Protein AF-A0A286H2K3-F1 (afdb_monomer)

Organism: NCBI:txid414052

Sequence (129 aa):
MSEKRLHVVSFRLTDGEAAHVDAAAATTKPVRSRQDWCRAACLHLAKAKVPNPPPPKRNPARRLPKADVQALGKVLAALGKVGGHTNQMAKAANQNGRLPQIEELTKVRVVLEDMRADLREALGHGHQG

Mean predicted aligned error: 16.53 Å

Structure (mmCIF, N/CA/C/O backbone):
data_AF-A0A286H2K3-F1
#
_entry.id   AF-A0A286H2K3-F1
#
loop_
_atom_site.group_PDB
_atom_site.id
_atom_site.type_symbol
_atom_site.label_atom_id
_atom_site.label_alt_id
_atom_site.label_comp_id
_atom_site.label_asym_id
_atom_site.label_entity_id
_atom_site.label_seq_id
_atom_site.pdbx_PDB_ins_code
_atom_site.Cartn_x
_atom_site.Cartn_y
_atom_site.Cartn_z
_atom_site.occupancy
_atom_site.B_iso_or_equiv
_atom_site.auth_seq_id
_atom_site.auth_comp_id
_atom_site.auth_asym_id
_atom_site.auth_atom_id
_atom_site.pdbx_PDB_model_num
ATOM 1 N N . MET A 1 1 ? -6.402 -12.824 -23.811 1.00 39.03 1 MET A N 1
ATOM 2 C CA . MET A 1 1 ? -6.339 -13.150 -22.367 1.00 39.03 1 MET A CA 1
ATOM 3 C C . MET A 1 1 ? -5.440 -12.131 -21.682 1.00 39.03 1 MET A C 1
ATOM 5 O O . MET A 1 1 ? -4.296 -12.004 -22.093 1.00 39.03 1 MET A O 1
ATOM 9 N N . SER A 1 2 ? -5.941 -11.369 -20.707 1.00 44.41 2 SER A N 1
ATOM 10 C CA . SER A 1 2 ? -5.115 -10.408 -19.960 1.00 44.41 2 SER A CA 1
ATOM 11 C C . SER A 1 2 ? -4.357 -11.141 -18.852 1.00 44.41 2 SER A C 1
ATOM 13 O O . SER A 1 2 ? -4.960 -11.609 -17.889 1.00 44.41 2 SER A O 1
ATOM 15 N N . GLU A 1 3 ? -3.043 -11.271 -19.000 1.00 57.91 3 GLU A N 1
ATOM 16 C CA . GLU A 1 3 ? -2.158 -11.904 -18.019 1.00 57.91 3 GLU A CA 1
ATOM 17 C C . GLU A 1 3 ? -2.161 -11.090 -16.706 1.00 57.91 3 GLU A C 1
ATOM 19 O O . GLU A 1 3 ? -1.880 -9.888 -16.705 1.00 57.91 3 GLU A O 1
ATOM 24 N N . LYS A 1 4 ? -2.526 -11.709 -15.571 1.00 61.78 4 LYS A N 1
ATOM 25 C CA . LYS A 1 4 ? -2.546 -11.018 -14.268 1.00 61.78 4 LYS A CA 1
ATOM 26 C C . LYS A 1 4 ? -1.117 -10.680 -13.830 1.00 61.78 4 LYS A C 1
ATOM 28 O O . LYS A 1 4 ? -0.242 -11.541 -13.788 1.00 61.78 4 LYS A O 1
ATOM 33 N N . ARG A 1 5 ? -0.882 -9.416 -13.463 1.00 68.38 5 ARG A N 1
ATOM 34 C CA . ARG A 1 5 ? 0.408 -8.929 -12.945 1.00 68.38 5 ARG A CA 1
ATOM 35 C C . ARG A 1 5 ? 0.595 -9.416 -11.500 1.00 68.38 5 ARG A C 1
ATOM 37 O O . ARG A 1 5 ? -0.086 -8.926 -10.609 1.00 68.38 5 ARG A O 1
ATOM 44 N N . LEU A 1 6 ? 1.495 -10.378 -11.278 1.00 72.69 6 LEU A N 1
ATOM 45 C CA . LEU A 1 6 ? 1.745 -10.976 -9.951 1.00 72.69 6 LEU A CA 1
ATOM 46 C C . LEU A 1 6 ? 2.909 -10.332 -9.178 1.00 72.69 6 LEU A C 1
ATOM 48 O O .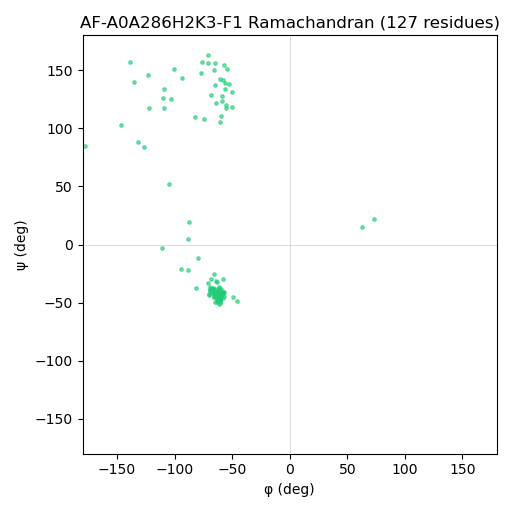 LEU A 1 6 ? 2.967 -10.450 -7.957 1.00 72.69 6 LEU A O 1
ATOM 52 N N . HIS A 1 7 ? 3.823 -9.646 -9.870 1.00 75.06 7 HIS A N 1
ATOM 53 C CA . HIS A 1 7 ? 5.027 -9.059 -9.280 1.00 75.06 7 HIS A CA 1
ATOM 54 C C . HIS A 1 7 ? 5.255 -7.636 -9.792 1.00 75.06 7 HIS A C 1
ATOM 56 O O . HIS A 1 7 ? 5.062 -7.358 -10.979 1.00 75.06 7 HIS A O 1
ATOM 62 N N . VAL A 1 8 ? 5.682 -6.750 -8.889 1.00 80.25 8 VAL A N 1
ATOM 63 C CA . VAL A 1 8 ? 6.100 -5.379 -9.199 1.00 80.25 8 VAL A CA 1
ATOM 64 C C . VAL A 1 8 ? 7.623 -5.336 -9.178 1.00 80.25 8 VAL A C 1
ATOM 66 O O . VAL A 1 8 ? 8.237 -5.729 -8.190 1.00 80.25 8 VAL A O 1
ATOM 69 N N . VAL A 1 9 ? 8.223 -4.866 -10.270 1.00 80.44 9 VAL A N 1
ATOM 70 C CA . VAL A 1 9 ? 9.666 -4.620 -10.364 1.00 80.44 9 VAL A CA 1
ATOM 71 C C . VAL A 1 9 ? 9.867 -3.112 -10.393 1.00 80.44 9 VAL A C 1
ATOM 73 O O . VAL A 1 9 ? 9.381 -2.444 -11.303 1.00 80.44 9 VAL A O 1
ATOM 76 N N . SER A 1 10 ? 10.556 -2.584 -9.386 1.00 85.94 10 SER A N 1
ATOM 77 C CA . SER A 1 10 ? 10.885 -1.164 -9.264 1.00 85.94 10 SER A CA 1
ATOM 78 C C . SER A 1 10 ? 12.377 -0.945 -9.486 1.00 85.94 10 SER A C 1
ATOM 80 O O . SER A 1 10 ? 13.195 -1.635 -8.882 1.00 85.94 10 SER A O 1
ATOM 82 N N . PHE A 1 11 ? 12.724 0.048 -10.294 1.00 86.81 11 PHE A N 1
ATOM 83 C CA . PHE A 1 11 ? 14.091 0.525 -10.488 1.00 86.81 11 PHE A CA 1
ATOM 84 C C . PHE A 1 11 ? 14.080 2.053 -10.555 1.00 86.81 11 PHE A C 1
ATOM 86 O O . PHE A 1 11 ? 13.038 2.660 -10.816 1.00 86.81 11 PHE A O 1
ATOM 93 N N . ARG A 1 12 ? 15.222 2.674 -10.256 1.00 90.38 12 ARG A N 1
ATOM 94 C CA . ARG A 1 12 ? 15.381 4.129 -10.330 1.00 90.38 12 ARG A CA 1
ATOM 95 C C . ARG A 1 12 ? 15.940 4.504 -11.695 1.00 90.38 12 ARG A C 1
ATOM 97 O O . ARG A 1 12 ? 16.772 3.779 -12.229 1.00 90.38 12 ARG A O 1
ATOM 104 N N . LEU A 1 13 ? 15.466 5.626 -12.213 1.00 90.00 13 LEU A N 1
ATOM 105 C CA . LEU A 1 13 ? 15.965 6.267 -13.419 1.00 90.00 13 LEU A CA 1
ATOM 106 C C . LEU A 1 13 ? 16.375 7.688 -13.053 1.00 90.00 13 LEU A C 1
ATOM 108 O O . LEU A 1 13 ? 15.748 8.310 -12.193 1.00 90.00 13 LEU A O 1
ATOM 112 N N . THR A 1 14 ? 17.413 8.181 -13.708 1.00 95.94 14 THR A N 1
ATOM 113 C CA . THR A 1 14 ? 17.705 9.612 -13.779 1.00 95.94 14 THR A CA 1
ATOM 114 C C . THR A 1 14 ? 16.680 10.311 -14.676 1.00 95.94 14 THR A C 1
ATOM 116 O O . THR A 1 14 ? 15.993 9.669 -15.477 1.00 95.94 14 THR A O 1
ATOM 119 N N . ASP A 1 15 ? 16.580 11.636 -14.576 1.00 92.44 15 ASP A N 1
ATOM 120 C CA . ASP A 1 15 ? 15.603 12.409 -15.355 1.00 92.44 15 ASP A CA 1
ATOM 121 C C . ASP A 1 15 ? 15.825 12.277 -16.872 1.00 92.44 15 ASP A C 1
ATOM 123 O O . ASP A 1 15 ? 14.866 12.154 -17.636 1.00 92.44 15 ASP A O 1
ATOM 127 N N . GLY A 1 16 ? 17.089 12.217 -17.310 1.00 94.56 16 GLY A N 1
ATOM 128 C CA . GLY A 1 16 ? 17.439 12.010 -18.718 1.00 94.56 16 GLY A CA 1
ATOM 129 C C . GLY A 1 16 ? 17.013 10.636 -19.240 1.00 94.56 16 GLY A C 1
ATOM 130 O O . GLY A 1 16 ? 16.426 10.527 -20.317 1.00 94.56 16 GLY A O 1
ATOM 131 N N . GLU A 1 17 ? 17.232 9.580 -18.456 1.00 92.38 17 GLU A N 1
ATOM 132 C CA . GLU A 1 17 ? 16.791 8.231 -18.823 1.00 92.38 17 GLU A CA 1
ATOM 133 C C . GLU A 1 17 ? 15.263 8.130 -18.856 1.00 92.38 17 GLU A C 1
ATOM 135 O O . GLU A 1 17 ? 14.703 7.505 -19.757 1.00 92.38 17 GLU A O 1
ATOM 140 N N . ALA A 1 18 ? 14.570 8.771 -17.909 1.00 90.69 18 ALA A N 1
ATOM 141 C CA . ALA A 1 18 ? 13.112 8.804 -17.889 1.00 90.69 18 ALA A CA 1
ATOM 142 C C . ALA A 1 18 ? 12.542 9.478 -19.149 1.00 90.69 18 ALA A C 1
ATOM 144 O O . ALA A 1 18 ? 11.628 8.928 -19.767 1.00 90.69 18 ALA A O 1
ATOM 145 N N . ALA A 1 19 ? 13.124 10.604 -19.576 1.00 93.06 19 ALA A N 1
ATOM 146 C CA . ALA A 1 19 ? 12.724 11.302 -20.797 1.00 93.06 19 ALA A CA 1
ATOM 147 C C . ALA A 1 19 ? 12.940 10.446 -22.058 1.00 9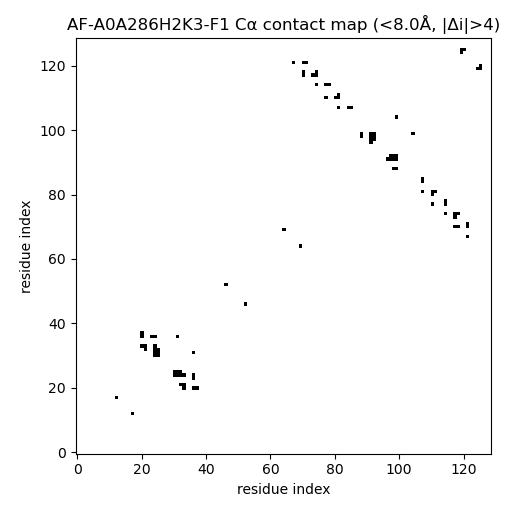3.06 19 ALA A C 1
ATOM 149 O O . ALA A 1 19 ? 12.078 10.404 -22.938 1.00 93.06 19 ALA A O 1
ATOM 150 N N . HIS A 1 20 ? 14.054 9.710 -22.134 1.00 93.38 20 HIS A N 1
ATOM 151 C CA . HIS A 1 20 ? 14.316 8.786 -23.242 1.00 93.38 20 HIS A CA 1
ATOM 152 C C . HIS A 1 20 ? 13.268 7.670 -23.322 1.00 93.38 20 HIS A C 1
ATOM 154 O O . HIS A 1 20 ? 12.790 7.339 -24.409 1.00 93.38 20 HIS A O 1
ATOM 160 N N . VAL A 1 21 ? 12.887 7.102 -22.175 1.00 92.62 21 VAL A N 1
ATOM 161 C CA . VAL A 1 21 ? 11.850 6.065 -22.107 1.00 92.62 21 VAL A CA 1
ATOM 162 C C . VAL A 1 21 ? 10.492 6.620 -22.536 1.00 92.62 21 VAL A C 1
ATOM 164 O O . VAL A 1 21 ? 9.777 5.951 -23.279 1.00 92.62 21 VAL A O 1
ATOM 167 N N . ASP A 1 22 ? 10.132 7.831 -22.110 1.00 92.56 22 ASP A N 1
ATOM 168 C CA . ASP A 1 22 ? 8.867 8.462 -22.506 1.00 92.56 22 ASP A CA 1
ATOM 169 C C . ASP A 1 22 ? 8.791 8.717 -24.008 1.00 92.56 22 ASP A C 1
ATOM 171 O O . ASP A 1 22 ? 7.786 8.385 -24.641 1.00 92.56 22 ASP A O 1
ATOM 175 N N . ALA A 1 23 ? 9.868 9.246 -24.593 1.00 93.00 23 ALA A N 1
ATOM 176 C CA . ALA A 1 23 ? 9.955 9.456 -26.031 1.00 93.00 23 ALA A CA 1
ATOM 177 C C . ALA A 1 23 ? 9.801 8.127 -26.791 1.00 93.00 23 ALA A C 1
ATOM 179 O O . ALA A 1 23 ? 9.019 8.036 -27.736 1.00 93.00 23 ALA A O 1
ATOM 180 N N . ALA A 1 24 ? 10.481 7.068 -26.343 1.00 92.00 24 ALA A N 1
ATOM 181 C CA . ALA A 1 24 ? 10.386 5.745 -26.955 1.00 92.00 24 ALA A CA 1
ATOM 182 C C . ALA A 1 24 ? 9.016 5.070 -26.750 1.00 92.00 24 ALA A C 1
ATOM 184 O O . ALA A 1 24 ? 8.568 4.300 -27.601 1.00 92.00 24 ALA A O 1
ATOM 185 N N . ALA A 1 25 ? 8.323 5.354 -25.647 1.00 91.56 25 ALA A N 1
ATOM 186 C CA . ALA A 1 25 ? 6.962 4.883 -25.422 1.00 91.56 25 ALA A CA 1
ATOM 187 C C . ALA A 1 25 ? 5.966 5.569 -26.370 1.00 91.56 25 ALA A C 1
ATOM 189 O O . ALA A 1 25 ? 5.097 4.902 -26.944 1.00 91.56 25 ALA A O 1
ATOM 190 N N . ALA A 1 26 ? 6.144 6.871 -26.605 1.00 91.44 26 ALA A N 1
ATOM 191 C CA . ALA A 1 26 ? 5.308 7.675 -27.491 1.00 91.44 26 ALA A CA 1
ATOM 192 C C . ALA A 1 26 ? 5.406 7.275 -28.976 1.00 91.44 26 ALA A C 1
ATOM 194 O O . ALA A 1 26 ? 4.451 7.480 -29.724 1.00 91.44 26 ALA A O 1
ATOM 195 N N . THR A 1 27 ? 6.517 6.671 -29.414 1.00 92.25 27 THR A N 1
ATOM 196 C CA . THR A 1 27 ? 6.689 6.222 -30.811 1.00 92.25 27 THR A CA 1
ATOM 197 C C . THR A 1 27 ? 5.997 4.894 -31.128 1.00 92.25 27 THR A C 1
ATOM 199 O O . THR A 1 27 ? 5.872 4.527 -32.298 1.00 92.25 27 THR A O 1
ATOM 202 N N . THR A 1 28 ? 5.517 4.162 -30.117 1.00 87.50 28 THR A N 1
ATOM 203 C CA . THR A 1 28 ? 4.807 2.891 -30.327 1.00 87.50 28 THR A CA 1
ATOM 204 C C . THR A 1 28 ? 3.361 3.101 -30.790 1.00 87.50 28 THR A C 1
ATOM 206 O O . THR A 1 28 ? 2.710 4.075 -30.421 1.00 87.50 28 THR A O 1
ATOM 209 N N . LYS A 1 29 ? 2.837 2.182 -31.616 1.00 87.81 29 LYS A N 1
ATOM 210 C CA . LYS A 1 29 ? 1.428 2.167 -32.044 1.00 87.81 29 LYS A CA 1
ATOM 211 C C . LYS A 1 29 ? 0.772 0.832 -31.654 1.00 87.81 29 LYS A C 1
ATOM 213 O O . LYS A 1 29 ? 1.206 -0.201 -32.164 1.00 87.81 29 LYS A O 1
ATOM 218 N N . PRO A 1 30 ? -0.257 0.826 -30.783 1.00 84.25 30 PRO A N 1
ATOM 219 C CA . PRO A 1 30 ? -0.796 1.973 -30.041 1.00 84.25 30 PRO A CA 1
ATOM 220 C C . PRO A 1 30 ? 0.220 2.546 -29.044 1.00 84.25 30 PRO A C 1
ATOM 222 O O . PRO A 1 30 ? 1.120 1.830 -28.603 1.00 84.25 30 PRO A O 1
ATOM 225 N N . VAL A 1 31 ? 0.049 3.825 -28.694 1.00 87.38 31 VAL A N 1
ATOM 226 C CA . VAL A 1 31 ? 0.902 4.512 -27.715 1.00 87.38 31 VAL A CA 1
ATOM 227 C C . VAL A 1 31 ? 0.825 3.776 -26.383 1.00 87.38 31 VAL A C 1
ATOM 229 O O . VAL A 1 31 ? -0.263 3.505 -25.870 1.00 87.38 31 VAL A O 1
ATOM 232 N N . ARG A 1 32 ? 1.987 3.441 -25.824 1.00 88.25 32 ARG A N 1
ATOM 233 C CA . ARG A 1 32 ? 2.100 2.741 -24.542 1.00 88.25 32 ARG A CA 1
ATOM 234 C C . ARG A 1 32 ? 2.432 3.713 -23.422 1.00 88.25 32 ARG A C 1
ATOM 236 O O . ARG A 1 32 ? 3.110 4.713 -23.628 1.00 88.25 32 ARG A O 1
ATOM 243 N N . SER A 1 33 ? 1.993 3.389 -22.208 1.00 90.00 33 SER A N 1
ATOM 244 C CA . SER A 1 33 ? 2.495 4.075 -21.017 1.00 90.00 33 SER A CA 1
ATOM 245 C C . SER A 1 33 ? 3.947 3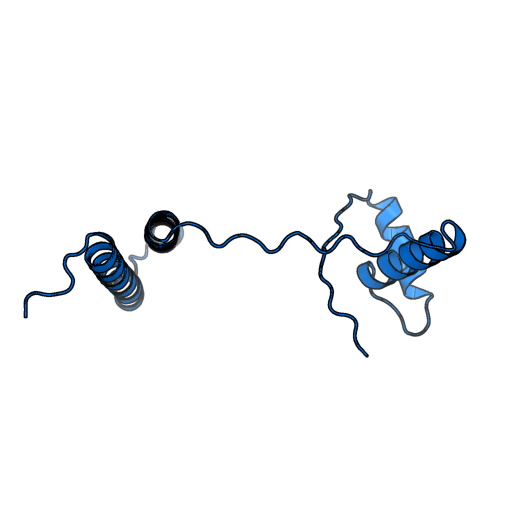.673 -20.747 1.00 90.00 33 SER A C 1
ATOM 247 O O . SER A 1 33 ? 4.369 2.573 -21.114 1.00 90.00 33 SER A O 1
ATOM 249 N N . ARG A 1 34 ? 4.698 4.526 -20.037 1.00 88.38 34 ARG A N 1
ATOM 250 C CA . ARG A 1 34 ? 6.094 4.271 -19.633 1.00 88.38 34 ARG A CA 1
ATOM 251 C C . ARG A 1 34 ? 6.294 2.861 -19.061 1.00 88.38 34 ARG A C 1
ATOM 253 O O . ARG A 1 34 ? 7.179 2.123 -19.481 1.00 88.38 34 ARG A O 1
ATOM 260 N N . GLN A 1 35 ? 5.424 2.460 -18.131 1.00 88.19 35 GLN A N 1
ATOM 261 C CA . GLN A 1 35 ? 5.487 1.152 -17.470 1.00 88.19 35 GLN A CA 1
ATOM 262 C C . GLN A 1 35 ? 5.254 -0.014 -18.439 1.00 88.19 35 GLN A C 1
ATOM 264 O O . GLN A 1 35 ? 5.939 -1.035 -18.358 1.00 88.19 35 GLN A O 1
ATOM 269 N N . ASP A 1 36 ? 4.278 0.125 -19.337 1.00 87.38 36 ASP A N 1
ATOM 270 C CA . ASP A 1 36 ? 3.945 -0.917 -20.305 1.00 87.38 36 ASP A CA 1
ATOM 271 C C . ASP A 1 36 ? 5.052 -1.076 -21.355 1.00 87.38 36 ASP A C 1
ATOM 273 O O . ASP A 1 36 ? 5.451 -2.196 -21.682 1.00 87.38 36 ASP A O 1
ATOM 277 N N . TRP A 1 37 ? 5.632 0.043 -21.799 1.00 91.75 37 TRP A N 1
ATOM 278 C CA . TRP A 1 37 ? 6.780 0.046 -22.699 1.00 91.75 37 TRP A CA 1
ATOM 279 C C . TRP A 1 37 ? 8.001 -0.635 -22.071 1.00 91.75 37 TRP A C 1
ATOM 281 O O . TRP A 1 37 ? 8.536 -1.575 -22.662 1.00 91.75 37 TRP A O 1
ATOM 291 N N . CYS A 1 38 ? 8.390 -0.249 -20.847 1.00 90.62 38 CYS A N 1
ATOM 292 C CA . CYS A 1 38 ? 9.517 -0.867 -20.138 1.00 90.62 38 CYS A CA 1
ATOM 293 C C . CYS A 1 38 ? 9.325 -2.378 -19.977 1.00 90.62 38 CYS A C 1
ATOM 295 O O . CYS A 1 38 ? 10.242 -3.157 -20.235 1.00 90.62 38 CYS A O 1
ATOM 297 N N . ARG A 1 39 ? 8.120 -2.816 -19.590 1.00 87.38 39 ARG A N 1
ATOM 298 C CA . ARG A 1 39 ? 7.804 -4.244 -19.463 1.00 87.38 39 ARG A CA 1
ATOM 299 C C . ARG A 1 39 ? 7.970 -4.964 -20.799 1.00 87.38 39 ARG A C 1
ATOM 301 O O . ARG A 1 39 ? 8.596 -6.021 -20.840 1.00 87.38 39 ARG A O 1
ATOM 308 N N . ALA A 1 40 ? 7.407 -4.417 -21.874 1.00 87.75 40 ALA A N 1
ATOM 309 C CA . ALA A 1 40 ? 7.481 -5.027 -23.194 1.00 87.75 40 ALA A CA 1
ATOM 310 C C . ALA A 1 40 ? 8.928 -5.129 -23.701 1.00 87.75 40 ALA A C 1
ATOM 312 O O . ALA A 1 40 ? 9.313 -6.183 -24.206 1.00 87.75 40 ALA A O 1
ATOM 313 N N . ALA A 1 41 ? 9.732 -4.080 -23.509 1.00 89.38 41 ALA A N 1
ATOM 314 C CA . ALA A 1 41 ? 11.147 -4.066 -23.869 1.00 89.38 41 ALA A CA 1
ATOM 315 C C . ALA A 1 41 ? 11.940 -5.128 -23.088 1.00 89.38 41 ALA A C 1
ATOM 317 O O . ALA A 1 41 ? 12.646 -5.939 -23.689 1.00 89.38 41 ALA A O 1
ATOM 318 N N . CYS A 1 42 ? 11.757 -5.200 -21.764 1.00 88.44 42 CYS A N 1
ATOM 319 C CA . CYS A 1 42 ? 12.408 -6.211 -20.929 1.00 88.44 42 CYS A CA 1
ATOM 320 C C . CYS A 1 42 ? 11.997 -7.638 -21.314 1.00 88.44 42 CYS A C 1
ATOM 322 O O . CYS A 1 42 ? 12.848 -8.520 -21.384 1.00 88.44 42 CYS A O 1
ATOM 324 N N . LEU A 1 43 ? 10.712 -7.879 -21.594 1.00 84.81 43 LEU A N 1
ATOM 325 C CA . LEU A 1 43 ? 10.228 -9.195 -22.025 1.00 84.81 43 LEU A CA 1
ATOM 326 C C . LEU A 1 43 ? 10.764 -9.585 -23.404 1.00 84.81 43 LEU A C 1
ATOM 328 O O . LEU A 1 43 ? 11.098 -10.749 -23.614 1.00 84.81 43 LEU A O 1
ATOM 332 N N . HIS A 1 44 ? 10.856 -8.634 -24.334 1.00 86.38 44 HIS A N 1
ATOM 333 C CA . HIS A 1 44 ? 11.442 -8.870 -25.650 1.00 86.38 44 HIS A CA 1
ATOM 334 C C . HIS A 1 44 ? 12.917 -9.268 -25.525 1.00 86.38 44 HIS A C 1
ATOM 336 O O . HIS A 1 44 ? 13.325 -10.302 -26.053 1.00 86.38 44 HIS A O 1
ATOM 342 N N . LEU A 1 45 ? 13.688 -8.511 -24.736 1.00 86.06 45 LEU A N 1
ATOM 343 C CA . LEU A 1 45 ? 15.096 -8.804 -24.475 1.00 86.06 45 LEU A CA 1
ATOM 344 C C . LEU A 1 45 ? 15.284 -10.152 -23.764 1.00 86.06 45 LEU A C 1
ATOM 346 O O . LEU A 1 45 ? 16.174 -10.919 -24.124 1.00 86.06 45 LEU A O 1
ATOM 350 N N . ALA A 1 46 ? 14.438 -10.460 -22.777 1.00 81.88 46 ALA A N 1
ATOM 351 C CA . ALA A 1 46 ? 14.486 -11.721 -22.045 1.00 81.88 46 ALA A CA 1
ATOM 352 C C . ALA A 1 46 ? 14.207 -12.925 -22.957 1.00 81.88 46 ALA A C 1
ATOM 354 O O . ALA A 1 46 ? 14.938 -13.906 -22.893 1.00 81.88 46 ALA A O 1
ATOM 355 N N . LYS A 1 47 ? 13.206 -12.835 -23.845 1.00 79.38 47 LYS A N 1
ATOM 356 C CA . LYS A 1 47 ? 12.902 -13.888 -24.830 1.00 79.38 47 LYS A CA 1
ATOM 357 C C . LYS A 1 47 ? 1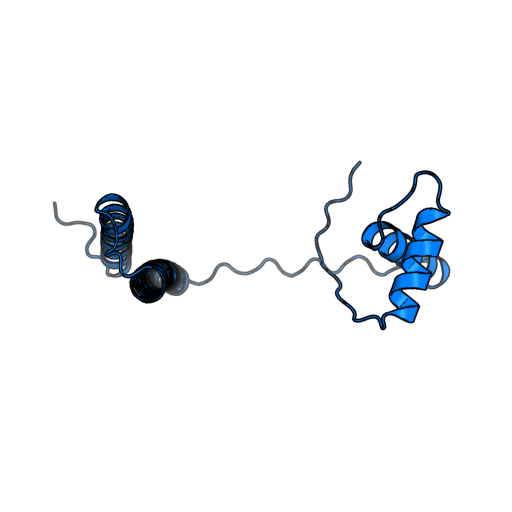4.030 -14.085 -25.841 1.00 79.38 47 LYS A C 1
ATOM 359 O O . LYS A 1 47 ? 14.320 -15.218 -26.202 1.00 79.38 47 LYS A O 1
ATOM 364 N N . ALA A 1 48 ? 14.668 -13.000 -26.280 1.00 82.12 48 ALA A N 1
ATOM 365 C CA . ALA A 1 48 ? 15.791 -13.072 -27.211 1.00 82.12 48 ALA A CA 1
ATOM 366 C C . ALA A 1 48 ? 17.039 -13.710 -26.575 1.00 82.12 48 ALA A C 1
ATOM 368 O O . ALA A 1 48 ? 17.749 -14.465 -27.230 1.00 82.12 48 ALA A O 1
AT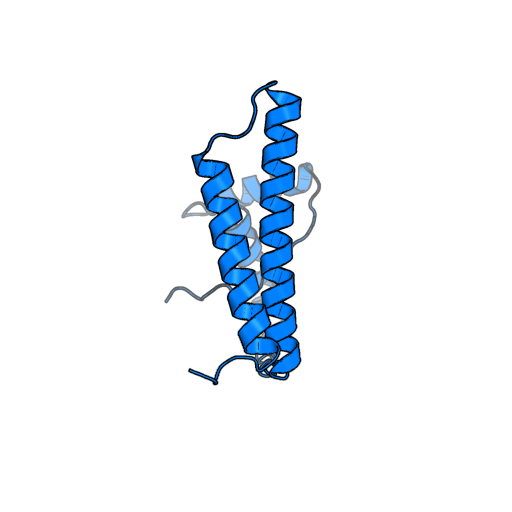OM 369 N N . LYS A 1 49 ? 17.311 -13.415 -25.296 1.00 81.44 49 LYS A N 1
ATOM 370 C CA . LYS A 1 49 ? 18.506 -13.905 -24.589 1.00 81.44 49 LYS A CA 1
ATOM 371 C C . LYS A 1 49 ? 18.324 -15.261 -23.907 1.00 81.44 49 LYS A C 1
ATOM 373 O O . LYS A 1 49 ? 19.317 -15.923 -23.625 1.00 81.44 49 LYS A O 1
ATOM 378 N N . VAL A 1 50 ? 17.088 -15.669 -23.616 1.00 74.88 50 VAL A N 1
ATOM 379 C CA . VAL A 1 50 ? 16.770 -16.911 -22.897 1.00 74.88 50 VAL A CA 1
ATOM 380 C C . VAL A 1 50 ? 15.677 -17.673 -23.663 1.00 74.88 50 VAL A C 1
ATOM 382 O O . VAL A 1 50 ? 14.493 -17.484 -23.384 1.00 74.88 50 VAL A O 1
ATOM 385 N N . PRO A 1 51 ? 16.051 -18.543 -24.625 1.00 68.88 51 PRO A N 1
ATOM 386 C CA . PRO A 1 51 ? 15.097 -19.252 -25.485 1.00 68.88 51 PRO A CA 1
ATOM 387 C C . PRO A 1 51 ? 14.178 -20.215 -24.719 1.00 68.88 51 PRO A C 1
ATOM 389 O O . PRO A 1 51 ? 13.024 -20.393 -25.093 1.00 68.88 51 PRO A O 1
ATOM 392 N N . ASN A 1 52 ? 14.679 -20.801 -23.625 1.00 72.94 52 ASN A N 1
ATOM 393 C CA . ASN A 1 52 ? 13.945 -21.710 -22.743 1.00 72.94 52 ASN A CA 1
ATOM 394 C C . ASN A 1 52 ? 14.037 -21.213 -21.292 1.00 72.94 52 ASN A C 1
ATOM 396 O O . ASN A 1 52 ? 14.925 -21.645 -20.551 1.00 72.94 52 ASN A O 1
ATOM 400 N N . PRO A 1 53 ? 13.174 -20.273 -20.869 1.00 69.06 53 PRO A N 1
ATOM 401 C CA . PRO A 1 53 ? 13.168 -19.824 -19.486 1.00 69.06 53 PRO A CA 1
ATOM 402 C C . PRO A 1 53 ? 12.752 -20.983 -18.567 1.00 69.06 53 PRO A C 1
ATOM 404 O O . PRO A 1 53 ? 11.809 -21.711 -18.893 1.00 69.06 53 PRO A O 1
ATOM 407 N N . PRO A 1 54 ? 13.416 -21.171 -17.410 1.00 72.81 54 PRO A N 1
ATOM 408 C CA . PRO A 1 54 ? 12.971 -22.155 -16.435 1.00 72.81 54 PRO A CA 1
ATOM 409 C C . PRO A 1 54 ? 11.528 -21.832 -16.016 1.00 72.81 54 PRO A C 1
ATOM 411 O O . PRO A 1 54 ? 11.185 -20.650 -15.878 1.00 72.81 54 PRO A O 1
ATOM 414 N N . PRO A 1 55 ? 10.669 -22.849 -15.812 1.00 69.62 55 PRO A N 1
ATOM 415 C CA . PRO A 1 55 ? 9.293 -22.613 -15.406 1.00 69.62 55 PRO A CA 1
ATOM 416 C C . PRO A 1 55 ? 9.282 -21.787 -14.113 1.00 69.62 55 PRO A C 1
ATOM 418 O O . PRO A 1 55 ? 10.115 -22.029 -13.229 1.00 69.62 55 PRO A O 1
ATOM 421 N N . PRO A 1 56 ? 8.374 -20.800 -13.983 1.00 69.50 56 PRO A N 1
ATOM 422 C CA . PRO A 1 56 ? 8.318 -19.964 -12.796 1.00 69.50 56 PRO A CA 1
ATOM 423 C C . PRO A 1 56 ? 8.180 -20.866 -11.570 1.00 69.50 56 PRO A C 1
ATOM 425 O O . PRO A 1 56 ? 7.222 -21.636 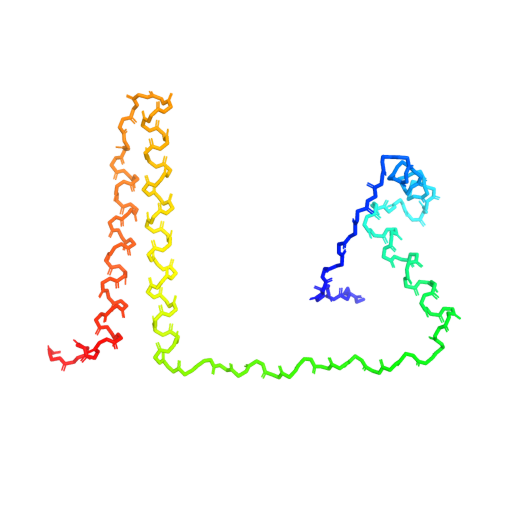-11.461 1.00 69.50 56 PRO A O 1
ATOM 428 N N . LYS A 1 57 ? 9.149 -20.791 -10.647 1.00 69.00 57 LYS A N 1
ATOM 429 C CA . LYS A 1 57 ? 9.045 -21.479 -9.359 1.00 69.00 57 LYS A CA 1
ATOM 430 C C . LYS A 1 57 ? 7.811 -20.923 -8.665 1.00 69.00 57 LYS A C 1
ATOM 432 O O . LYS A 1 57 ? 7.807 -19.785 -8.201 1.00 69.00 57 LYS A O 1
ATOM 437 N N . ARG A 1 58 ? 6.742 -21.718 -8.635 1.00 60.97 58 ARG A N 1
ATOM 438 C CA . ARG A 1 58 ? 5.538 -21.409 -7.870 1.00 60.97 58 ARG A CA 1
ATOM 439 C C . ARG A 1 58 ? 5.993 -21.180 -6.435 1.00 60.97 58 ARG A C 1
ATOM 441 O O . ARG A 1 58 ? 6.567 -22.087 -5.833 1.00 60.97 58 ARG A O 1
ATOM 448 N N . ASN A 1 59 ? 5.789 -19.965 -5.920 1.00 62.53 59 ASN A N 1
ATOM 449 C CA . ASN A 1 59 ? 6.085 -19.683 -4.521 1.00 62.53 59 ASN A CA 1
ATOM 450 C C . ASN A 1 59 ? 5.423 -20.778 -3.675 1.00 62.53 59 ASN A C 1
ATOM 452 O O . ASN A 1 59 ? 4.252 -21.098 -3.932 1.00 62.53 59 ASN A O 1
ATOM 456 N N . PRO A 1 60 ? 6.157 -21.391 -2.728 1.00 64.88 60 PRO A N 1
ATOM 457 C CA . PRO A 1 60 ? 5.580 -22.415 -1.877 1.00 64.88 60 PRO A CA 1
ATOM 458 C C . PRO A 1 60 ? 4.313 -21.848 -1.244 1.00 64.88 60 PRO A C 1
ATOM 460 O O . PRO A 1 60 ? 4.275 -20.670 -0.873 1.00 64.88 60 PRO A O 1
ATOM 463 N N . ALA A 1 61 ? 3.261 -22.668 -1.186 1.00 63.31 61 ALA A N 1
ATOM 464 C CA . ALA A 1 61 ? 1.999 -22.264 -0.587 1.00 63.31 61 ALA A CA 1
ATOM 465 C C . ALA A 1 61 ? 2.300 -21.670 0.791 1.00 63.31 61 ALA A C 1
ATOM 467 O O . ALA A 1 61 ? 2.908 -22.330 1.639 1.00 63.31 61 ALA A O 1
ATOM 468 N N . ARG A 1 62 ? 1.958 -20.391 0.974 1.00 67.19 62 ARG A N 1
ATOM 469 C CA . ARG A 1 62 ? 2.226 -19.678 2.219 1.00 67.19 62 ARG A CA 1
ATOM 470 C C . ARG A 1 62 ? 1.490 -20.448 3.310 1.00 67.19 62 ARG A C 1
ATOM 472 O O . ARG A 1 62 ? 0.262 -20.495 3.291 1.00 67.19 62 ARG A O 1
ATOM 479 N N . ARG A 1 63 ? 2.227 -21.116 4.202 1.00 68.81 63 ARG A N 1
ATOM 480 C CA . ARG A 1 63 ? 1.610 -21.809 5.335 1.00 68.81 63 ARG A CA 1
ATOM 481 C C . ARG A 1 63 ? 0.846 -20.760 6.131 1.00 68.81 63 ARG A C 1
ATOM 483 O O . ARG A 1 63 ? 1.425 -19.737 6.500 1.00 68.81 63 ARG A O 1
ATOM 490 N N . LEU A 1 64 ? -0.450 -20.991 6.328 1.00 69.94 64 LEU A N 1
ATOM 491 C CA . LEU A 1 64 ? -1.254 -20.144 7.197 1.00 69.94 64 LEU A CA 1
ATOM 492 C C . LEU A 1 64 ? -0.586 -20.121 8.583 1.00 69.94 64 LEU A C 1
ATOM 494 O O . LEU A 1 64 ? -0.160 -21.178 9.061 1.00 69.94 64 LEU A O 1
ATOM 498 N N . PRO A 1 65 ? -0.436 -18.941 9.211 1.00 72.94 65 PRO A N 1
ATOM 499 C CA . PRO A 1 65 ? 0.089 -18.858 10.567 1.00 72.94 65 PRO A CA 1
ATOM 500 C C . PRO A 1 65 ? -0.767 -19.700 11.520 1.00 72.94 65 PRO A C 1
ATOM 502 O O . PRO A 1 65 ? -1.955 -19.909 11.261 1.00 72.94 65 PRO A O 1
ATOM 505 N N . LYS A 1 66 ? -0.184 -20.169 12.629 1.00 82.50 66 LYS A N 1
ATOM 506 C CA . LYS A 1 66 ? -0.944 -20.838 13.700 1.00 82.50 66 LYS A CA 1
ATOM 507 C C . LYS A 1 66 ? -2.097 -19.936 14.171 1.00 82.50 66 LYS A C 1
ATOM 509 O O . LYS A 1 66 ? -1.964 -18.714 14.086 1.00 82.50 66 LYS A O 1
ATOM 514 N N . ALA A 1 67 ? -3.191 -20.525 14.660 1.00 77.31 67 ALA A N 1
ATOM 515 C CA . ALA A 1 67 ? -4.401 -19.797 15.066 1.00 77.31 67 ALA A CA 1
ATOM 516 C C . ALA A 1 67 ? -4.086 -18.602 15.988 1.00 77.31 67 ALA A C 1
ATOM 518 O O . ALA A 1 67 ? -4.508 -17.485 15.702 1.00 77.31 67 ALA A O 1
ATOM 519 N N . ASP A 1 68 ? -3.216 -18.803 16.978 1.00 73.69 68 ASP A N 1
ATOM 520 C CA . ASP A 1 68 ? -2.791 -17.763 17.926 1.00 73.69 68 ASP A CA 1
ATOM 521 C C . ASP A 1 68 ? -2.089 -16.581 17.242 1.00 73.69 68 ASP A C 1
ATOM 523 O O . ASP A 1 68 ? -2.317 -15.419 17.573 1.00 73.69 68 ASP A O 1
ATOM 527 N N . VAL A 1 69 ? -1.260 -16.859 16.230 1.00 79.38 69 VAL A N 1
ATOM 528 C CA . VAL A 1 69 ? -0.547 -15.825 15.464 1.00 79.38 69 VAL A CA 1
ATOM 529 C C . VAL A 1 69 ? -1.518 -15.046 14.577 1.00 79.38 69 VAL A C 1
ATOM 531 O O . VAL A 1 69 ? -1.334 -13.848 14.365 1.00 79.38 69 VAL A O 1
ATOM 534 N N . GLN A 1 70 ? -2.569 -15.698 14.073 1.00 79.25 70 GLN A N 1
ATOM 535 C CA . GLN A 1 70 ? -3.623 -15.009 13.329 1.00 79.25 70 GLN A CA 1
ATOM 536 C C . GLN A 1 70 ? -4.460 -14.115 14.247 1.00 79.25 70 GLN A C 1
ATOM 538 O O . GLN A 1 70 ? -4.719 -12.969 13.886 1.00 79.25 70 GLN A O 1
ATOM 543 N N . ALA A 1 71 ? -4.835 -14.606 15.430 1.00 77.75 71 ALA A N 1
ATOM 544 C CA . ALA A 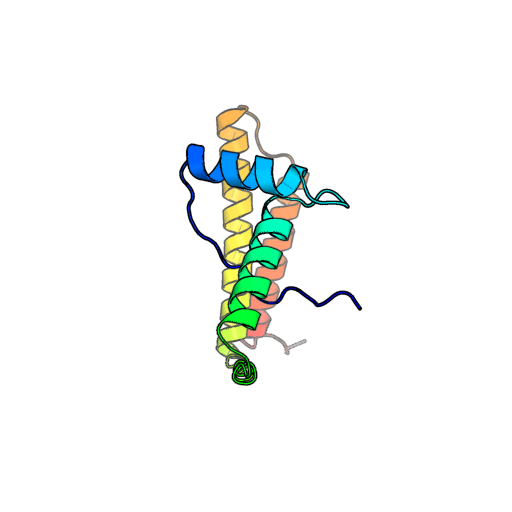1 71 ? -5.578 -13.840 16.425 1.00 77.75 71 ALA A CA 1
ATOM 545 C C . ALA A 1 71 ? -4.786 -12.606 16.886 1.00 77.75 71 ALA A C 1
ATOM 547 O O . ALA A 1 71 ? -5.286 -11.484 16.809 1.00 77.75 71 ALA A O 1
ATOM 548 N N . LEU A 1 72 ? -3.507 -12.783 17.234 1.00 80.25 72 LEU A N 1
ATOM 549 C CA . LEU A 1 72 ? -2.608 -11.674 17.555 1.00 80.25 72 LEU A CA 1
ATOM 550 C C . LEU A 1 72 ? -2.484 -10.685 16.383 1.00 80.25 72 LEU A C 1
ATOM 552 O O . LEU A 1 72 ? -2.527 -9.473 16.582 1.00 80.25 72 LEU A O 1
ATOM 556 N N . GLY A 1 73 ? -2.378 -11.190 15.151 1.00 82.56 73 GLY A N 1
ATOM 557 C CA . GLY A 1 73 ? -2.331 -10.363 13.945 1.00 82.56 73 GLY A CA 1
ATOM 558 C C . GLY A 1 73 ? -3.581 -9.498 13.748 1.00 82.56 73 GLY A C 1
ATOM 559 O O . GLY A 1 73 ? -3.450 -8.329 13.382 1.00 82.56 73 GLY A O 1
ATOM 560 N N . LYS A 1 74 ? -4.779 -10.033 14.023 1.00 82.12 74 LYS A N 1
ATOM 561 C CA . LYS A 1 74 ? -6.044 -9.278 13.961 1.00 82.12 74 LYS A CA 1
ATOM 562 C C . LYS A 1 74 ? -6.063 -8.137 14.979 1.00 82.12 74 LYS A C 1
ATOM 564 O O . LYS A 1 74 ? -6.311 -6.992 14.602 1.00 82.12 74 LYS A O 1
ATOM 569 N N . VAL A 1 75 ? -5.698 -8.429 16.228 1.00 80.12 75 VAL A N 1
ATOM 570 C CA . VAL A 1 75 ? -5.639 -7.434 17.310 1.00 80.12 75 VAL A CA 1
ATOM 571 C C . VAL A 1 75 ? -4.639 -6.322 16.984 1.00 80.12 75 VAL A C 1
ATOM 573 O O . VAL A 1 75 ? -4.968 -5.141 17.093 1.00 80.12 75 VAL A O 1
ATOM 576 N N . LEU A 1 76 ? -3.434 -6.677 16.524 1.00 79.38 76 LEU A N 1
ATOM 577 C CA . LEU A 1 76 ? -2.409 -5.702 16.132 1.00 79.38 76 LEU A CA 1
ATOM 578 C C . LEU A 1 76 ? -2.862 -4.828 14.956 1.00 79.38 76 LEU A C 1
ATOM 580 O O . LEU A 1 76 ? -2.630 -3.618 14.958 1.00 79.38 76 LEU A O 1
ATOM 584 N N . ALA A 1 77 ? -3.531 -5.415 13.962 1.00 80.50 77 ALA A N 1
ATOM 585 C CA . ALA A 1 77 ? -4.062 -4.667 12.828 1.00 80.50 77 ALA A CA 1
ATOM 586 C C . ALA A 1 77 ? -5.138 -3.664 13.264 1.00 80.50 77 ALA A C 1
ATOM 588 O O . ALA A 1 77 ? -5.155 -2.524 12.797 1.00 80.50 77 ALA A O 1
ATOM 589 N N . ALA A 1 78 ? -6.024 -4.070 14.169 1.00 79.69 78 ALA A N 1
ATOM 590 C CA . ALA A 1 78 ? -7.079 -3.213 14.678 1.00 79.69 78 ALA A CA 1
ATOM 591 C C . ALA A 1 78 ? -6.526 -2.084 15.575 1.00 79.69 78 ALA A C 1
ATOM 593 O O . ALA A 1 78 ? -6.921 -0.929 15.407 1.00 79.69 78 ALA A O 1
ATOM 594 N N . LEU A 1 79 ? -5.503 -2.361 16.395 1.00 80.62 79 LEU A N 1
ATOM 595 C CA . LEU A 1 79 ? -4.774 -1.334 17.152 1.00 80.62 79 LEU A CA 1
ATOM 596 C C . LEU A 1 79 ? -4.123 -0.296 16.225 1.00 80.62 79 LEU A C 1
ATOM 598 O O . LEU A 1 79 ? -4.200 0.908 16.478 1.00 80.62 79 LEU A O 1
ATOM 602 N N . GLY A 1 80 ? -3.539 -0.751 15.113 1.00 80.56 80 GLY A N 1
ATOM 603 C CA . GLY A 1 80 ? -2.992 0.130 14.082 1.00 80.56 80 GLY A CA 1
ATOM 604 C C . GLY A 1 80 ? -4.042 1.071 13.478 1.00 80.56 80 GLY A C 1
ATOM 605 O O . GLY A 1 80 ? -3.753 2.248 13.258 1.00 80.56 80 GLY A O 1
ATOM 606 N N . LYS A 1 81 ? -5.279 0.595 13.264 1.00 84.44 81 LYS A N 1
ATOM 607 C CA . LYS A 1 81 ? -6.391 1.431 12.773 1.00 84.44 81 LYS A CA 1
ATOM 608 C C . LYS A 1 81 ? -6.786 2.507 13.784 1.00 84.44 81 LYS A C 1
ATOM 610 O O . LYS A 1 81 ? -6.933 3.663 13.395 1.00 84.44 81 LYS A O 1
ATOM 615 N N . VAL A 1 82 ? -6.909 2.149 15.066 1.00 82.12 82 VAL A N 1
ATOM 616 C CA . VAL A 1 82 ? -7.219 3.113 16.139 1.00 82.12 82 VAL A CA 1
ATOM 617 C C . VAL A 1 82 ? -6.139 4.185 16.221 1.00 82.12 82 VAL A C 1
ATOM 619 O O . VAL A 1 82 ? -6.456 5.368 16.158 1.00 82.12 82 VAL A O 1
ATOM 622 N N . GLY A 1 83 ? -4.863 3.790 16.273 1.00 78.38 83 GLY A N 1
ATOM 623 C CA . GLY A 1 83 ? -3.749 4.741 16.291 1.00 78.38 83 GLY A CA 1
ATOM 624 C C . GLY A 1 83 ? -3.751 5.669 15.071 1.00 78.38 83 GLY A C 1
ATOM 625 O O . GLY A 1 83 ? -3.550 6.875 15.206 1.00 78.38 83 GLY A O 1
ATOM 626 N N . GLY A 1 84 ? -4.055 5.126 13.888 1.00 82.62 84 GLY A N 1
ATOM 627 C CA . GLY A 1 84 ? -4.203 5.898 12.655 1.00 82.62 84 GLY A CA 1
ATOM 628 C C . GLY A 1 84 ? -5.314 6.949 12.725 1.00 82.62 84 GLY A C 1
ATOM 629 O O . GLY A 1 84 ? -5.069 8.105 12.377 1.00 82.62 84 GLY A O 1
ATOM 630 N N . HIS A 1 85 ? -6.509 6.581 13.196 1.00 82.50 85 HIS A N 1
ATOM 631 C CA . HIS A 1 85 ? -7.626 7.518 13.361 1.00 82.50 85 HIS A CA 1
ATOM 632 C C . HIS A 1 85 ? -7.328 8.582 14.423 1.00 82.50 85 HIS A C 1
ATOM 634 O O . HIS A 1 85 ? -7.507 9.769 14.158 1.00 82.50 85 HIS A O 1
ATOM 640 N N . THR A 1 86 ? -6.785 8.189 15.577 1.00 80.50 86 THR A N 1
ATOM 641 C CA . THR A 1 86 ? -6.399 9.126 16.642 1.00 80.50 86 THR A CA 1
ATOM 642 C C . THR A 1 86 ? -5.367 10.138 16.149 1.00 80.50 86 THR A C 1
ATOM 644 O O . THR A 1 86 ? -5.501 11.332 16.406 1.00 80.50 86 THR A O 1
ATOM 647 N N . ASN A 1 87 ? -4.366 9.695 15.383 1.00 84.12 87 ASN A N 1
ATOM 648 C CA . ASN A 1 87 ? -3.355 10.591 14.826 1.00 84.12 87 ASN A CA 1
ATOM 649 C C . ASN A 1 87 ? -3.949 11.564 13.791 1.00 84.12 87 ASN A C 1
ATOM 651 O O . ASN A 1 87 ? -3.562 12.729 13.745 1.00 84.12 87 ASN A O 1
ATOM 655 N N . GLN A 1 88 ? -4.911 11.114 12.978 1.00 82.75 88 GLN A N 1
ATOM 656 C CA . GLN A 1 88 ? -5.623 11.987 12.038 1.00 82.75 88 GLN A CA 1
ATOM 657 C C . GLN A 1 88 ? -6.457 13.043 12.772 1.00 82.75 88 GLN A C 1
ATOM 659 O O . GLN A 1 88 ? -6.379 14.215 12.413 1.00 82.75 88 GLN A O 1
ATOM 664 N N . MET A 1 89 ? -7.176 12.657 13.830 1.00 81.75 89 MET A N 1
ATOM 665 C CA . MET A 1 89 ? -7.953 13.583 14.662 1.00 81.75 89 MET A CA 1
ATOM 666 C C . MET A 1 89 ? -7.047 14.598 15.366 1.00 81.75 89 MET A C 1
ATOM 668 O O . MET A 1 89 ? -7.330 15.792 15.343 1.00 81.75 89 MET A O 1
ATOM 672 N N . ALA A 1 90 ? -5.917 14.153 15.925 1.00 78.12 90 ALA A N 1
ATOM 673 C CA . ALA A 1 90 ? -4.929 15.037 16.541 1.00 78.12 90 ALA A CA 1
ATOM 674 C C . ALA A 1 90 ? -4.335 16.021 15.521 1.00 78.12 90 ALA A C 1
ATOM 676 O O . ALA A 1 90 ? -4.229 17.217 15.787 1.00 78.12 90 ALA A O 1
ATOM 677 N N . LYS A 1 91 ? -3.996 15.541 14.319 1.00 83.56 91 LYS A N 1
ATOM 678 C CA . LYS A 1 91 ? -3.500 16.391 13.234 1.00 83.56 91 LYS A CA 1
ATOM 679 C C . LYS A 1 91 ? -4.551 17.413 12.792 1.00 83.56 91 LYS A C 1
ATOM 681 O O . LYS A 1 91 ? -4.211 18.582 12.652 1.00 83.56 91 LYS A O 1
ATOM 686 N N . ALA A 1 92 ? -5.807 17.006 12.613 1.00 81.06 92 ALA A N 1
ATOM 687 C CA . ALA A 1 92 ? -6.901 17.904 12.248 1.00 81.06 92 ALA A CA 1
ATOM 688 C C . ALA A 1 92 ? -7.162 18.965 13.331 1.00 81.06 92 ALA A C 1
ATOM 690 O O . ALA A 1 92 ? -7.319 20.141 13.000 1.00 81.06 92 ALA A O 1
ATOM 691 N N . ALA A 1 93 ? -7.130 18.572 14.608 1.00 80.62 93 ALA A N 1
ATOM 692 C CA . ALA A 1 93 ? -7.279 19.483 15.738 1.00 80.62 93 ALA A CA 1
ATOM 693 C C . ALA A 1 93 ? -6.144 20.511 15.803 1.00 80.62 93 ALA A C 1
ATOM 695 O O . ALA A 1 93 ? -6.406 21.705 15.930 1.00 80.62 93 ALA A O 1
ATOM 696 N N . ASN A 1 94 ? -4.898 20.068 15.622 1.00 80.75 94 ASN A N 1
ATOM 697 C CA . ASN A 1 94 ? -3.732 20.949 15.640 1.00 80.75 94 ASN A CA 1
ATOM 698 C C . ASN A 1 94 ? -3.672 21.884 14.422 1.00 80.75 94 ASN A C 1
ATOM 700 O O . ASN A 1 94 ? -3.233 23.021 14.550 1.00 80.75 94 ASN A O 1
ATOM 704 N N . GLN A 1 95 ? -4.086 21.420 13.240 1.00 83.06 95 GLN A N 1
ATOM 705 C CA . GLN A 1 95 ? -4.002 22.209 12.005 1.00 83.06 95 GLN A CA 1
ATOM 706 C C . GLN A 1 95 ? -5.150 23.206 11.850 1.00 83.06 95 GLN A C 1
ATOM 708 O O . GLN A 1 95 ? -4.932 24.310 11.362 1.00 83.06 95 GLN A O 1
ATOM 713 N N . ASN A 1 96 ? -6.364 22.825 12.254 1.00 81.00 96 ASN A N 1
ATOM 714 C CA . ASN A 1 96 ? -7.567 23.617 11.995 1.00 81.00 96 ASN A CA 1
ATOM 715 C C . ASN A 1 96 ? -8.164 24.247 13.262 1.00 81.00 96 ASN A C 1
ATOM 717 O O . ASN A 1 96 ? -9.185 24.927 13.165 1.00 81.00 96 ASN A O 1
ATOM 721 N N . GLY A 1 97 ? -7.598 23.982 14.448 1.00 76.62 97 GLY A N 1
ATOM 722 C CA . GLY A 1 97 ? -8.134 24.443 15.736 1.00 76.62 97 GLY A CA 1
ATOM 723 C C . GLY A 1 97 ? -9.527 23.892 16.061 1.00 76.62 97 GLY A C 1
ATOM 724 O O . GLY A 1 97 ? -10.220 24.426 16.924 1.00 76.62 97 GLY A O 1
ATOM 725 N N . ARG A 1 98 ? -9.976 22.856 15.343 1.00 70.94 98 ARG A N 1
ATOM 726 C CA . ARG A 1 98 ? -11.318 22.277 15.457 1.00 70.94 98 ARG A CA 1
ATOM 727 C C . ARG A 1 98 ? -11.238 20.906 16.095 1.00 70.94 98 ARG A C 1
ATOM 729 O O . ARG A 1 98 ? -10.521 20.036 15.611 1.00 70.94 98 ARG A O 1
ATOM 736 N N . LEU A 1 99 ? -12.009 20.714 17.159 1.00 76.19 99 LEU A N 1
ATOM 737 C CA . LEU A 1 99 ? -12.154 19.408 17.782 1.00 76.19 99 LEU A CA 1
ATOM 738 C C . LEU A 1 99 ? -12.864 18.428 16.830 1.00 76.19 99 LEU A C 1
ATOM 740 O O . LEU A 1 99 ? -13.679 18.855 16.005 1.00 76.19 99 LEU A O 1
ATOM 744 N N . PRO A 1 100 ? -12.550 17.127 16.935 1.00 72.38 100 PRO A N 1
ATOM 745 C CA . PRO A 1 100 ? -13.149 16.100 16.095 1.00 72.38 100 PRO A CA 1
ATOM 746 C C . PRO A 1 100 ? -14.668 16.041 16.269 1.00 72.38 100 PRO A C 1
ATOM 748 O O . PRO A 1 100 ? -15.198 16.202 17.372 1.00 72.38 100 PRO A O 1
ATOM 751 N N . GLN A 1 101 ? -15.369 15.79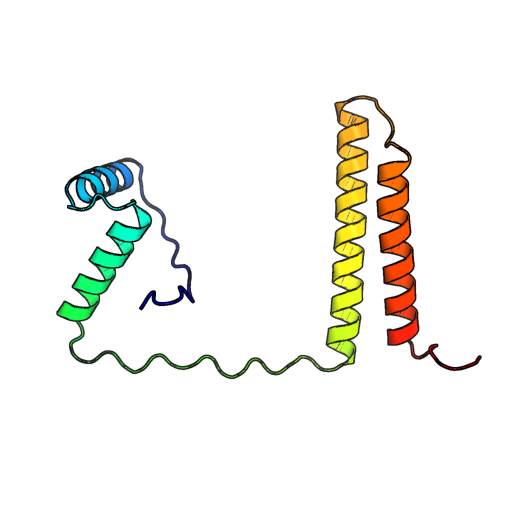7 15.163 1.00 80.44 101 GLN A N 1
ATOM 752 C CA . GLN A 1 101 ? -16.830 15.727 15.145 1.00 80.44 101 GLN A CA 1
ATOM 753 C C . GLN A 1 101 ? -17.327 14.401 15.739 1.00 80.44 101 GLN A C 1
ATOM 755 O O . GLN A 1 101 ? -16.619 13.390 15.744 1.00 80.44 101 GLN A O 1
ATOM 760 N N . ILE A 1 102 ? -18.576 14.378 16.214 1.00 80.44 102 ILE A N 1
ATOM 761 C CA . ILE A 1 102 ? -19.166 13.199 16.874 1.00 80.44 102 ILE A CA 1
ATOM 762 C C . ILE A 1 102 ? -19.171 11.947 15.982 1.00 80.44 102 ILE A C 1
ATOM 764 O O . ILE A 1 102 ? -19.040 10.821 16.464 1.00 80.44 102 ILE A O 1
ATOM 768 N N . GLU A 1 103 ? -19.248 12.140 14.669 1.00 79.12 103 GLU A N 1
ATOM 769 C CA . GLU A 1 103 ? -19.186 11.084 13.658 1.00 79.12 103 GLU A CA 1
ATOM 770 C C . GLU A 1 103 ? -17.810 10.402 13.616 1.00 79.12 103 GLU A C 1
ATOM 772 O O . GLU A 1 103 ? -17.723 9.179 13.496 1.00 79.12 103 GLU A O 1
ATOM 777 N N . GLU A 1 104 ? -16.725 11.166 13.768 1.00 76.69 104 GLU A N 1
ATOM 778 C CA . GLU A 1 104 ? -15.356 10.638 13.822 1.00 76.69 104 GLU A CA 1
ATOM 779 C C . GLU A 1 104 ? -15.119 9.858 15.117 1.00 76.69 104 GLU A C 1
ATOM 781 O O . GLU A 1 104 ? -14.585 8.747 15.089 1.00 76.69 104 GLU A O 1
ATOM 786 N N . LEU A 1 105 ? -15.607 10.384 16.243 1.00 76.94 105 LEU A N 1
ATOM 787 C CA . LEU A 1 105 ? -15.568 9.695 17.536 1.00 76.94 105 LEU A CA 1
ATOM 788 C C . LEU A 1 105 ? -16.358 8.379 17.505 1.00 76.94 105 LEU A C 1
ATOM 790 O O . LEU A 1 105 ? -15.907 7.366 18.042 1.00 76.94 105 LEU A O 1
ATOM 794 N N . THR A 1 106 ? -17.504 8.365 16.822 1.00 79.56 106 THR A N 1
ATOM 795 C CA . THR A 1 106 ? -18.328 7.160 16.653 1.00 79.56 106 THR A CA 1
ATOM 796 C C . THR A 1 106 ? -17.592 6.090 15.847 1.00 79.56 106 THR A C 1
ATOM 798 O O . THR A 1 106 ? -17.615 4.920 16.230 1.00 79.56 106 THR A O 1
ATOM 801 N N . LYS A 1 107 ? -16.863 6.470 14.788 1.00 79.38 107 LYS A N 1
ATOM 802 C CA . LYS A 1 107 ? -16.022 5.530 14.023 1.00 79.38 107 LYS A CA 1
ATOM 803 C C . LYS A 1 107 ? -14.933 4.904 14.892 1.00 79.38 107 LYS A C 1
ATOM 805 O O . LYS A 1 107 ? -14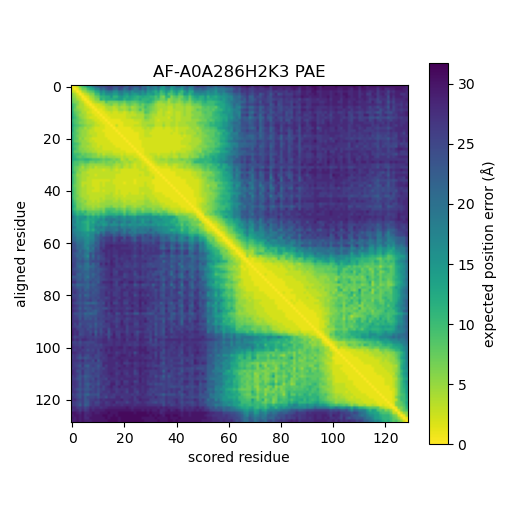.712 3.700 14.810 1.00 79.38 107 LYS A O 1
ATOM 810 N N . VAL A 1 108 ? -14.269 5.692 15.740 1.00 78.12 108 VAL A N 1
ATOM 811 C CA . VAL A 1 108 ? -13.249 5.173 16.669 1.00 78.12 108 VAL A CA 1
ATOM 812 C C . VAL A 1 108 ? -13.868 4.221 17.693 1.00 78.12 108 VAL A C 1
ATOM 814 O O . VAL A 1 108 ? -13.319 3.147 17.929 1.00 78.12 108 VAL A O 1
ATOM 817 N N . ARG A 1 109 ? -15.037 4.564 18.249 1.00 79.94 109 ARG A N 1
ATOM 818 C CA . ARG A 1 109 ? -15.770 3.705 19.191 1.00 79.94 109 ARG A CA 1
ATOM 819 C C . ARG A 1 109 ? -16.112 2.339 18.593 1.00 79.94 109 ARG A C 1
ATOM 821 O O . ARG A 1 109 ? -15.896 1.336 19.261 1.00 79.94 109 ARG A O 1
ATOM 828 N N . VAL A 1 110 ? -16.617 2.289 17.359 1.00 83.25 110 VAL A N 1
ATOM 829 C CA . VAL A 1 110 ? -16.949 1.016 16.690 1.00 83.25 110 VAL A CA 1
ATOM 830 C C . VAL A 1 110 ? -15.707 0.135 16.546 1.00 83.25 110 VAL A C 1
ATOM 832 O O . VAL A 1 110 ? -15.740 -1.024 16.937 1.00 83.25 110 VAL A O 1
ATOM 835 N N . VAL A 1 111 ? -14.579 0.701 16.098 1.00 80.06 111 VAL A N 1
ATOM 836 C CA . VAL A 1 111 ? -13.319 -0.055 15.973 1.00 80.06 111 VAL A CA 1
ATOM 837 C C . VAL A 1 111 ? -12.841 -0.589 17.330 1.00 80.06 111 VAL A C 1
ATOM 839 O O . VAL A 1 111 ? -12.313 -1.696 17.398 1.00 80.06 111 VAL A O 1
ATOM 842 N N . LEU A 1 112 ? -13.029 0.168 18.415 1.00 79.38 112 LEU A N 1
ATOM 843 C CA . LEU A 1 112 ? -12.681 -0.279 19.768 1.00 79.38 112 LEU A CA 1
ATOM 844 C C . LEU A 1 112 ? -13.571 -1.430 20.266 1.00 79.38 112 LEU A C 1
ATOM 846 O O . LEU A 1 112 ? -13.063 -2.341 20.920 1.00 79.38 112 LEU A O 1
ATOM 850 N N . GLU A 1 113 ? -14.870 -1.418 19.959 1.00 82.44 113 GLU A N 1
ATOM 851 C CA . GLU A 1 113 ? -15.766 -2.537 20.291 1.00 82.44 113 GLU A CA 1
ATOM 852 C C . GLU A 1 113 ? -15.428 -3.792 19.474 1.00 82.44 113 GLU A C 1
ATOM 854 O O . GLU A 1 113 ? -15.355 -4.882 20.042 1.00 82.44 113 GLU A O 1
ATOM 859 N N . ASP A 1 114 ? -15.113 -3.640 18.184 1.00 81.38 114 ASP A N 1
ATOM 860 C CA . ASP A 1 114 ? -14.659 -4.747 17.331 1.00 81.38 114 ASP A CA 1
ATOM 861 C C . ASP A 1 114 ? -13.363 -5.370 17.880 1.00 81.38 114 ASP A C 1
ATOM 863 O O . ASP A 1 114 ? -13.259 -6.586 18.038 1.00 81.38 114 ASP A O 1
ATOM 867 N N . MET A 1 115 ? -12.393 -4.537 18.278 1.00 78.00 115 MET A N 1
ATOM 868 C CA . MET A 1 115 ? -11.160 -4.991 18.936 1.00 78.00 115 MET A CA 1
ATOM 869 C C . MET A 1 115 ? -11.424 -5.770 20.221 1.00 78.00 115 MET A C 1
ATOM 871 O O . MET A 1 115 ? -10.751 -6.761 20.507 1.00 78.00 115 MET A O 1
ATOM 875 N N . ARG A 1 116 ? -12.374 -5.297 21.030 1.00 78.19 116 ARG A N 1
ATOM 876 C CA . ARG A 1 116 ? -12.748 -5.943 22.287 1.00 78.19 116 ARG A CA 1
ATOM 877 C C . ARG A 1 116 ? -13.392 -7.306 22.037 1.00 78.19 116 ARG A C 1
ATOM 879 O O . ARG A 1 116 ? -13.137 -8.230 22.810 1.00 78.19 116 ARG A O 1
ATOM 886 N N . ALA A 1 117 ? -14.207 -7.433 20.991 1.00 78.19 117 ALA A N 1
ATOM 887 C CA . ALA A 1 117 ? -14.790 -8.704 20.574 1.00 78.19 117 ALA A CA 1
ATOM 888 C C . ALA A 1 117 ? -13.702 -9.686 20.104 1.00 78.19 117 ALA A C 1
ATOM 890 O O . ALA A 1 117 ? -13.622 -10.789 20.645 1.00 78.19 117 ALA A O 1
ATOM 891 N N . ASP A 1 118 ? -12.803 -9.243 19.218 1.00 76.12 118 ASP A N 1
ATOM 892 C CA . ASP A 1 118 ? -11.669 -10.038 18.721 1.00 76.12 118 ASP A CA 1
ATOM 893 C C . ASP A 1 118 ? -10.766 -10.530 19.869 1.00 76.12 118 ASP A C 1
ATOM 895 O O . ASP A 1 118 ? -10.327 -11.680 19.887 1.00 76.12 118 ASP A O 1
ATOM 899 N N . LEU A 1 119 ? -10.505 -9.673 20.864 1.00 75.69 119 LEU A N 1
ATOM 900 C CA . LEU A 1 119 ? -9.730 -10.026 22.056 1.00 75.69 119 LEU A CA 1
ATOM 901 C C . LEU A 1 119 ? -10.443 -11.058 22.936 1.00 75.69 119 LEU A C 1
ATOM 903 O O . LEU A 1 119 ? -9.801 -11.983 23.428 1.00 75.69 119 LEU A O 1
ATOM 907 N N . ARG A 1 120 ? -11.756 -10.920 23.150 1.00 76.94 120 ARG A N 1
ATOM 908 C CA . ARG A 1 120 ? -12.540 -11.884 23.941 1.00 76.94 120 ARG A CA 1
ATOM 909 C C . ARG A 1 120 ? -12.593 -13.257 23.283 1.00 76.94 120 ARG A C 1
ATOM 911 O O . ARG A 1 120 ? -12.484 -14.259 23.987 1.00 76.94 120 ARG A O 1
ATOM 918 N N . GLU A 1 121 ? -12.741 -13.295 21.963 1.00 76.62 121 GLU A N 1
ATOM 919 C CA . GLU A 1 121 ? -12.688 -14.530 21.180 1.00 76.62 121 GLU A CA 1
ATOM 920 C C . GLU A 1 121 ? -11.297 -15.174 21.288 1.00 76.62 121 GLU A C 1
ATOM 922 O O . GLU A 1 121 ? -11.182 -16.343 21.651 1.00 76.62 121 GLU A O 1
ATOM 927 N N . ALA A 1 122 ? -10.233 -14.391 21.076 1.00 70.44 122 ALA A N 1
ATOM 928 C CA . ALA A 1 122 ? -8.850 -14.863 21.140 1.00 70.44 122 ALA A CA 1
ATOM 929 C C . ALA A 1 122 ? -8.425 -15.369 22.531 1.00 70.44 122 ALA A C 1
ATOM 931 O O . ALA A 1 122 ? -7.609 -16.283 22.627 1.00 70.44 122 ALA A O 1
ATOM 932 N N . LEU A 1 123 ? -8.965 -14.785 23.606 1.00 74.00 123 LEU A N 1
ATOM 933 C CA . LEU A 1 123 ? -8.690 -15.173 24.996 1.00 74.00 123 LEU A CA 1
ATOM 934 C C . LEU A 1 123 ? -9.623 -16.284 25.517 1.00 74.00 123 LEU A C 1
ATOM 936 O O . LEU A 1 123 ? -9.560 -16.637 26.694 1.00 74.00 123 LEU A O 1
ATOM 940 N N . GLY A 1 124 ? -10.492 -16.846 24.667 1.00 65.12 124 GLY A N 1
ATOM 941 C CA . GLY A 1 124 ? -11.352 -17.977 25.027 1.00 65.12 124 GLY A CA 1
ATOM 942 C C . GLY A 1 124 ? -12.508 -17.625 25.969 1.00 65.12 124 GLY A C 1
ATOM 943 O O . GLY A 1 124 ? -13.033 -18.501 26.648 1.00 65.12 124 GLY A O 1
ATOM 944 N N . HIS A 1 125 ? -12.934 -16.361 26.032 1.00 61.69 125 HIS A N 1
ATOM 945 C CA . HIS A 1 125 ? -14.078 -15.921 26.851 1.00 61.69 125 HIS A CA 1
ATOM 946 C C . HIS A 1 125 ? -15.427 -16.030 26.114 1.00 61.69 125 HIS A C 1
ATOM 948 O O . HIS A 1 125 ? -16.405 -15.387 26.490 1.00 61.69 125 HIS A O 1
ATOM 954 N N . GLY A 1 126 ? -15.489 -16.833 25.050 1.00 51.09 126 GLY A N 1
ATOM 955 C CA . GLY A 1 126 ? -16.642 -16.967 24.163 1.00 51.09 126 GLY A CA 1
ATOM 956 C C . GLY A 1 126 ? -17.449 -18.252 24.355 1.00 51.09 126 GLY A C 1
ATOM 957 O O . GLY A 1 126 ? -17.648 -18.944 23.370 1.00 51.09 126 GLY A O 1
ATOM 958 N N . HIS A 1 127 ? -17.879 -18.593 25.579 1.00 47.09 127 HIS A N 1
ATOM 959 C CA . HIS A 1 127 ? -19.078 -19.419 25.847 1.00 47.09 127 HIS A CA 1
ATOM 960 C C . HIS A 1 127 ? -19.323 -19.575 27.362 1.00 47.09 127 HIS A C 1
ATOM 962 O O . HIS A 1 127 ? -18.906 -20.553 27.972 1.00 47.09 127 HIS A O 1
ATOM 968 N N . GLN A 1 128 ? -20.006 -18.607 27.975 1.00 39.91 128 GLN A N 1
ATOM 969 C CA . GLN A 1 128 ? -20.897 -18.842 29.120 1.00 39.91 128 GLN A CA 1
ATOM 970 C C . GLN A 1 128 ? -22.043 -17.833 29.001 1.00 39.91 128 GLN A C 1
ATOM 972 O O . GLN A 1 128 ? -21.850 -16.638 29.223 1.00 39.91 128 GLN A O 1
ATOM 977 N N . GLY A 1 129 ? -23.194 -18.325 28.554 1.00 36.09 129 GLY A N 1
ATOM 978 C CA . GLY A 1 129 ? -24.401 -17.570 28.236 1.00 36.09 129 GLY A CA 1
ATOM 979 C C . GLY A 1 129 ? -25.281 -18.409 27.335 1.00 36.09 129 GLY A C 1
ATOM 980 O O . GLY A 1 129 ? -25.054 -18.334 26.109 1.00 36.09 129 GLY A O 1
#

pLDDT: mean 78.58, std 11.27, range [36.09, 95.94]

Secondary structure (DSSP, 8-state):
--------------HHHHHHHHHHHHTSSSPPPHHHHHHHHHHHHHHHH-SSPPPP-PPPP-PPPPHHHHHHHHHHHHHHHHHHHHHHHHHHHHHHS-PPPHHHHHHHHHHHHHHHHHHHHHTT-----

Nearest PDB structures (foldseek):
  3okq-assembly1_A-2  TM=8.162E-01  e=4.153E-01  Saccharomyces cerevisiae
  5ls9-assembly1_E-2  TM=3.579E-01  e=5.390E+00  Archaeoglobus fulgidus

Solvent-accessible surface area (backbone atoms only — not comparable to full-atom values): 7991 Å² total; per-residue (Å²): 134,87,81,81,86,88,77,87,87,86,81,88,70,54,73,70,56,48,52,52,45,45,54,60,13,61,73,39,88,76,68,40,54,57,69,58,35,53,51,52,52,52,51,52,53,47,51,74,76,40,86,76,70,77,77,80,78,71,73,73,80,78,75,77,68,57,70,69,58,47,45,52,48,52,50,53,52,48,52,52,50,51,53,51,52,52,50,50,43,52,49,47,26,72,74,67,75,41,78,75,52,72,69,58,55,48,55,51,50,52,55,52,51,52,44,52,50,54,49,37,54,68,71,68,69,76,83,86,132

Radius of gyration: 25.04 Å; Cα contacts (8 Å, |Δi|>4): 49; chains: 1; bounding box: 43×47×61 Å

Foldseek 3Di:
DDDDDPDDDDDDDDPVVQVVLQVVQCPDVVRHDSVVSVVVVVVVVCCVVPVDDDDPPDDPDPPDDDPLVVLVVVLVVLVVVLVVLVVVQVVCCVPVVDHDDPVSVVVSVVSVVVSVVSVCVSVVVPDDD